Protein AF-A0A165YAX7-F1 (afdb_monomer_lite)

pLDDT: mean 76.77, std 20.32, range [37.78, 97.38]

Radius of gyration: 33.47 Å; chains: 1; bounding box: 110×54×93 Å

Sequence (169 aa):
MSISLIRRCPSTPKIHMCTSMNPITVTEPTTSQMSATLRISREARLRRRLAFQTIIERIAQDVKRSIDKLESRHPNYQLWHQAPRPRTALKEAMEQLLQCLPSQVSSLPPDVTYEQLDAKVLSLMRNMLRNYMLSKLRAQIRKRHAKANRVRGSTAVAVPLRTIPEEQL

Organism: NCBI:txid1314776

Secondary structure (DSSP, 8-state):
-----------PPP----------------HHHHHHHHHHHHHHHHHHHHHHHHHHHHHHHHHHHHHHTS-TTSHHHHHHHHSS-HHHHHHHHHHHHHHS--HHHHTS-TT--GGGS-HHHHHHHHHHHHHHHHHHHHHHHHHHHHHHHHHHHTT-------PPP----

Structure (mmCIF, N/CA/C/O backbone):
data_AF-A0A165YAX7-F1
#
_entry.id   AF-A0A165YAX7-F1
#
loop_
_atom_site.group_PDB
_atom_site.id
_atom_site.type_symbol
_atom_site.label_atom_id
_atom_site.label_alt_id
_atom_site.label_comp_id
_atom_site.label_asym_id
_atom_site.label_entity_id
_atom_site.label_seq_id
_atom_site.pdbx_PDB_ins_code
_atom_site.Cartn_x
_atom_site.Cartn_y
_atom_site.Cartn_z
_atom_site.occupancy
_atom_site.B_iso_or_equiv
_atom_site.auth_seq_id
_atom_site.auth_comp_id
_atom_site.auth_asym_id
_atom_site.auth_atom_id
_atom_site.pdbx_PDB_model_num
ATOM 1 N N . MET A 1 1 ? -78.650 7.944 9.061 1.00 41.81 1 MET A N 1
ATOM 2 C CA . MET A 1 1 ? -77.649 7.166 9.817 1.00 41.81 1 MET A CA 1
ATOM 3 C C . MET A 1 1 ? -76.461 8.069 10.106 1.00 41.81 1 MET A C 1
ATOM 5 O O . MET A 1 1 ? -75.803 8.508 9.173 1.00 41.81 1 MET A O 1
ATOM 9 N N . SER A 1 2 ? -76.285 8.411 11.384 1.00 41.12 2 SER A N 1
ATOM 10 C CA . SER A 1 2 ? -75.119 9.081 11.984 1.00 41.12 2 SER A CA 1
ATOM 11 C C . SER A 1 2 ? -73.842 8.245 11.752 1.00 41.12 2 SER A C 1
ATOM 13 O O . SER A 1 2 ? -73.950 7.049 11.508 1.00 41.12 2 SER A O 1
ATOM 15 N N . ILE A 1 3 ? -72.617 8.776 11.788 1.00 41.28 3 ILE A N 1
ATOM 16 C CA . ILE A 1 3 ? -71.908 9.278 12.978 1.00 41.28 3 ILE A CA 1
ATOM 17 C C . ILE A 1 3 ? -70.810 10.264 12.536 1.00 41.28 3 ILE A C 1
ATOM 19 O O . ILE A 1 3 ? -69.950 9.939 11.719 1.00 41.28 3 ILE A O 1
ATOM 23 N N . SER A 1 4 ? -70.819 11.453 13.137 1.00 44.38 4 SER A N 1
ATOM 24 C CA . SER A 1 4 ? -69.679 12.366 13.243 1.00 44.38 4 SER A CA 1
ATOM 25 C C . SER A 1 4 ? -68.603 11.747 14.132 1.00 44.38 4 SER A C 1
ATOM 27 O O . SER A 1 4 ? -68.956 11.270 15.202 1.00 44.38 4 SER A O 1
ATOM 29 N N . LEU A 1 5 ? -67.312 11.859 13.800 1.00 45.53 5 LEU A N 1
ATOM 30 C CA . LEU A 1 5 ? -66.263 11.908 14.828 1.00 45.53 5 LEU A CA 1
ATOM 31 C C . LEU A 1 5 ? -65.023 12.668 14.340 1.00 45.53 5 LEU A C 1
ATOM 33 O O . LEU A 1 5 ? -64.158 12.185 13.615 1.00 45.53 5 LEU A O 1
ATOM 37 N N . ILE A 1 6 ? -65.008 13.909 14.811 1.00 45.69 6 ILE A N 1
ATOM 38 C CA . ILE A 1 6 ? -63.929 14.881 14.925 1.00 45.69 6 ILE A CA 1
ATOM 39 C C . ILE A 1 6 ? -62.643 14.209 15.430 1.00 45.69 6 ILE A C 1
ATOM 41 O O . ILE A 1 6 ? -62.599 13.714 16.558 1.00 45.69 6 ILE A O 1
ATOM 45 N N . ARG A 1 7 ? -61.562 14.264 14.642 1.00 40.06 7 ARG A N 1
ATOM 46 C CA . ARG A 1 7 ? -60.208 14.047 15.167 1.00 40.06 7 ARG A CA 1
ATOM 47 C C . ARG A 1 7 ? -59.667 15.359 15.719 1.00 40.06 7 ARG A C 1
ATOM 49 O O . ARG A 1 7 ? -59.303 16.273 14.986 1.00 40.06 7 ARG A O 1
ATOM 56 N N . ARG A 1 8 ? -59.646 15.409 17.049 1.00 43.69 8 ARG A N 1
ATOM 57 C CA . ARG A 1 8 ? -58.933 16.380 17.874 1.00 43.69 8 ARG A CA 1
ATOM 58 C C . ARG A 1 8 ? -57.432 16.260 17.595 1.00 43.69 8 ARG A C 1
ATOM 60 O O . ARG A 1 8 ? -56.882 15.176 17.767 1.00 43.69 8 ARG A O 1
ATOM 67 N N . CYS A 1 9 ? -56.781 17.369 17.259 1.00 42.06 9 CYS A N 1
ATOM 68 C CA . CYS A 1 9 ? -55.357 17.549 17.525 1.00 42.06 9 CYS A CA 1
ATOM 69 C C . CYS A 1 9 ? -55.203 18.660 18.579 1.00 42.06 9 CYS A C 1
ATOM 71 O O . CYS A 1 9 ? -55.899 19.674 18.492 1.00 42.06 9 CYS A O 1
ATOM 73 N N . PRO A 1 10 ? -54.384 18.432 19.618 1.00 48.16 10 PRO A N 1
ATOM 74 C CA . PRO A 1 10 ? -5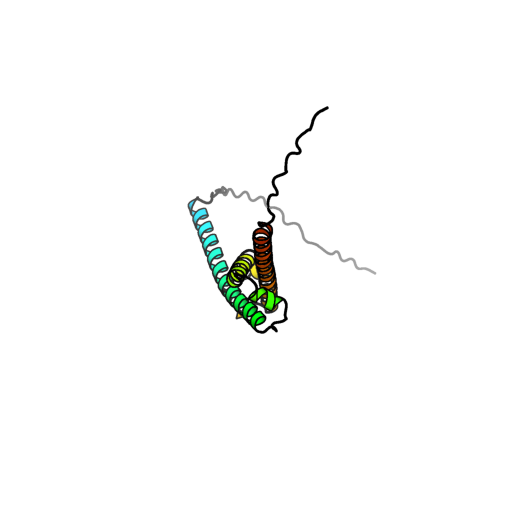4.392 19.208 20.851 1.00 48.16 10 PRO A CA 1
ATOM 75 C C . PRO A 1 10 ? -53.743 20.589 20.731 1.00 48.16 10 PRO A C 1
ATOM 77 O O . PRO A 1 10 ? -52.852 20.838 19.923 1.00 48.16 10 PRO A O 1
ATOM 80 N N . SER A 1 11 ? -54.235 21.455 21.614 1.00 41.44 11 SER A N 1
ATOM 81 C CA . SER A 1 11 ? -53.872 22.843 21.863 1.00 41.44 11 SER A CA 1
ATOM 82 C C . SER A 1 11 ? -52.370 23.123 21.874 1.00 41.44 11 SER A C 1
ATOM 84 O O . SER A 1 11 ? -51.605 22.484 22.596 1.00 41.44 11 SER A O 1
ATOM 86 N N . THR A 1 12 ? -51.995 24.190 21.176 1.00 56.88 12 THR A N 1
ATOM 87 C CA . THR A 1 12 ? -50.761 24.949 21.386 1.00 56.88 12 THR A CA 1
ATOM 88 C C . THR A 1 12 ? -50.553 25.258 22.875 1.00 56.88 12 THR A C 1
ATOM 90 O O . THR A 1 12 ? -51.441 25.867 23.486 1.00 56.88 12 THR A O 1
ATOM 93 N N . PRO A 1 13 ? -49.410 24.903 23.484 1.00 48.81 13 PRO A N 1
ATOM 94 C CA . PRO A 1 13 ? -49.078 25.422 24.799 1.00 48.81 13 PRO A CA 1
ATOM 95 C C . PRO A 1 13 ? -48.815 26.929 24.695 1.00 48.81 13 PRO A C 1
ATOM 97 O O . PRO A 1 13 ? -48.040 27.393 23.857 1.00 48.81 13 PRO A O 1
ATOM 100 N N . LYS A 1 14 ? -49.503 27.693 25.551 1.00 48.09 14 LYS A N 1
ATOM 101 C CA . LYS A 1 14 ? -49.280 29.123 25.774 1.00 48.09 14 LYS A CA 1
ATOM 102 C C . LYS A 1 14 ? -47.806 29.346 26.113 1.00 48.09 14 LYS A C 1
ATOM 104 O O . LYS A 1 14 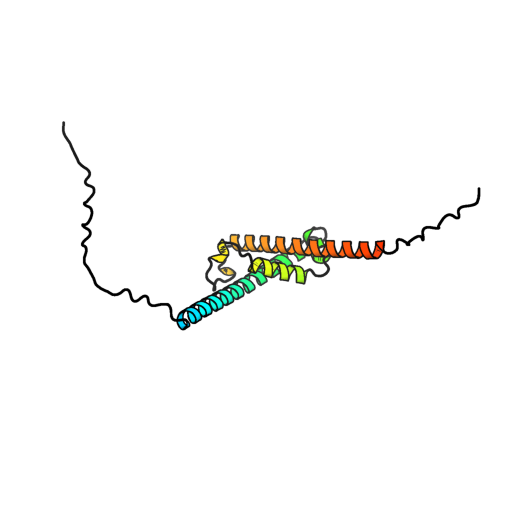? -47.304 28.774 27.078 1.00 48.09 14 LYS A O 1
ATOM 109 N N . ILE A 1 15 ? -47.139 30.199 25.340 1.00 47.09 15 ILE A N 1
ATOM 110 C CA . ILE A 1 15 ? -45.813 30.721 25.669 1.00 47.09 15 ILE A CA 1
ATOM 111 C C . ILE A 1 15 ? -45.993 31.595 26.912 1.00 47.09 15 ILE A C 1
ATOM 113 O O . ILE A 1 15 ? -46.415 32.746 26.829 1.00 47.09 15 ILE A O 1
ATOM 117 N N . HIS A 1 16 ? -45.732 31.019 28.082 1.00 39.66 16 HIS A N 1
ATOM 118 C CA . HIS A 1 16 ? -45.507 31.796 29.287 1.00 39.66 16 HIS A CA 1
ATOM 119 C C . HIS A 1 16 ? -44.208 32.574 29.083 1.00 39.66 16 HIS A C 1
ATOM 121 O O . HIS A 1 16 ? -43.117 32.006 29.102 1.00 39.66 16 HIS A O 1
ATOM 127 N N . MET A 1 17 ? -44.334 33.885 28.877 1.00 50.94 17 MET A N 1
ATOM 128 C CA . MET A 1 17 ? -43.244 34.816 29.130 1.00 50.94 17 MET A CA 1
ATOM 129 C C . MET A 1 17 ? -42.989 34.830 30.635 1.00 50.94 17 MET A C 1
ATOM 131 O O . MET A 1 17 ? -43.589 35.596 31.383 1.00 50.94 17 MET A O 1
ATOM 135 N N . CYS A 1 18 ? -42.122 33.931 31.086 1.00 37.78 18 CYS A N 1
ATOM 136 C CA . CYS A 1 18 ? -41.455 34.079 32.364 1.00 37.78 18 CYS A CA 1
ATOM 137 C C . CYS A 1 18 ? -40.129 34.779 32.095 1.00 37.78 18 CYS A C 1
ATOM 139 O O . CYS A 1 18 ? -39.153 34.180 31.650 1.00 37.78 18 CYS A O 1
ATOM 141 N N . THR A 1 19 ? -40.138 36.080 32.355 1.00 50.47 19 THR A N 1
ATOM 142 C CA . THR A 1 19 ? -38.962 36.904 32.593 1.00 50.47 19 THR A CA 1
ATOM 143 C C . THR A 1 19 ? -38.116 36.227 33.672 1.00 50.47 19 THR A C 1
ATOM 145 O O . THR A 1 19 ? -38.420 36.320 34.858 1.00 50.47 19 THR A O 1
ATOM 148 N N . SER A 1 20 ? -37.070 35.509 33.270 1.00 37.88 20 SER A N 1
ATOM 149 C CA . SER A 1 20 ? -35.972 35.144 34.159 1.00 37.88 20 SER A CA 1
ATOM 150 C C . SER A 1 20 ? -34.774 35.979 33.739 1.00 37.88 20 SER A C 1
ATOM 152 O O . SER A 1 20 ? -34.135 35.734 32.718 1.00 37.88 20 SER A O 1
ATOM 154 N N . MET A 1 21 ? -34.538 37.028 34.521 1.00 49.34 21 MET A N 1
ATOM 155 C CA . MET A 1 21 ? -33.300 37.792 34.554 1.00 49.34 21 MET A CA 1
ATOM 156 C C . MET A 1 21 ? -32.185 36.874 35.058 1.00 49.34 21 MET A C 1
ATOM 158 O O . MET A 1 21 ? -31.830 36.908 36.230 1.00 49.34 21 MET A O 1
ATOM 162 N N . ASN A 1 22 ? -31.647 36.042 34.173 1.00 45.38 22 ASN A N 1
ATOM 163 C CA . ASN A 1 22 ? -30.300 35.527 34.331 1.00 45.38 22 ASN A CA 1
ATOM 164 C C . ASN A 1 22 ? -29.442 36.283 33.321 1.00 45.38 22 ASN A C 1
ATOM 166 O O . ASN A 1 22 ? -29.697 36.155 32.119 1.00 45.38 22 ASN A O 1
ATOM 170 N N . PRO A 1 23 ? -28.464 37.097 33.754 1.00 42.88 23 PRO A N 1
ATOM 171 C CA . PRO A 1 23 ? -27.491 37.620 32.816 1.00 42.88 23 PRO A CA 1
ATOM 172 C C . PRO A 1 23 ? -26.855 36.411 32.131 1.00 42.88 23 PRO A C 1
ATOM 174 O O . PRO A 1 23 ? -26.311 35.523 32.790 1.00 42.88 23 PRO A O 1
ATOM 177 N N . ILE A 1 24 ? -26.977 36.347 30.805 1.00 45.41 24 ILE A N 1
ATOM 178 C CA . ILE A 1 24 ? -26.131 35.485 29.992 1.00 45.41 24 ILE A CA 1
ATOM 179 C C . ILE A 1 24 ? -24.732 36.045 30.209 1.00 45.41 24 ILE A C 1
ATOM 181 O O . ILE A 1 24 ? -24.312 36.990 29.544 1.00 45.41 24 ILE A O 1
ATOM 185 N N . THR A 1 25 ? -24.032 35.507 31.202 1.00 40.00 25 THR A N 1
ATOM 186 C CA . THR A 1 25 ? -22.589 35.615 31.267 1.00 40.00 25 THR A CA 1
ATOM 187 C C . THR A 1 25 ? -22.120 34.962 29.980 1.00 40.00 25 THR A C 1
ATOM 189 O O . THR A 1 25 ? -22.172 33.741 29.827 1.00 40.00 25 THR A O 1
ATOM 192 N N . VAL A 1 26 ? -21.764 35.792 29.001 1.00 47.34 26 VAL A N 1
ATOM 193 C CA . VAL A 1 26 ? -20.946 35.388 27.867 1.00 47.34 26 VAL A CA 1
ATOM 194 C C . VAL A 1 26 ? -19.632 34.960 28.498 1.00 47.34 26 VAL A C 1
ATOM 196 O O . VAL A 1 26 ? -18.731 35.764 28.712 1.00 47.34 26 VAL A O 1
ATOM 199 N N . THR A 1 27 ? -19.563 33.702 28.923 1.00 49.25 27 THR A N 1
ATOM 200 C CA . THR A 1 27 ? -18.321 33.099 29.368 1.00 49.25 27 THR A CA 1
ATOM 201 C C . THR A 1 27 ? -17.527 32.892 28.093 1.00 49.25 27 THR A C 1
ATOM 203 O O . THR A 1 27 ? -17.628 31.852 27.441 1.00 49.25 27 THR A O 1
ATOM 206 N N . GLU A 1 28 ? -16.807 33.935 27.680 1.00 51.81 28 GLU A N 1
ATOM 207 C CA . GLU A 1 28 ? -15.740 33.799 26.704 1.00 51.81 28 GLU A CA 1
ATOM 208 C C . GLU A 1 28 ? -14.910 32.580 27.123 1.00 51.81 28 GLU A C 1
ATOM 210 O O . GLU A 1 28 ? -14.509 32.485 28.293 1.00 51.81 28 GLU A O 1
ATOM 215 N N . PRO A 1 29 ? -14.684 31.601 26.231 1.00 47.09 29 PRO A N 1
ATOM 216 C CA . PRO A 1 29 ? -13.781 30.516 26.543 1.00 47.09 29 PRO A CA 1
ATOM 217 C C . PRO A 1 29 ? -12.411 31.152 26.766 1.00 47.09 29 PRO A C 1
ATOM 219 O O . PRO A 1 29 ? -11.746 31.584 25.828 1.00 47.09 29 PRO A O 1
ATOM 222 N N . THR A 1 30 ? -12.009 31.246 28.032 1.00 54.53 30 THR A N 1
ATOM 223 C CA . THR A 1 30 ? -10.695 31.744 28.432 1.00 54.53 30 THR A CA 1
ATOM 224 C C . THR A 1 30 ? -9.643 31.023 27.595 1.00 54.53 30 THR A C 1
ATOM 226 O O . THR A 1 30 ? -9.717 29.805 27.415 1.00 54.53 30 THR A O 1
ATOM 229 N N . THR A 1 31 ? -8.645 31.753 27.093 1.00 58.94 31 THR A N 1
ATOM 230 C CA . THR A 1 31 ? -7.568 31.271 26.202 1.00 58.94 31 THR A CA 1
ATOM 231 C C . THR A 1 31 ? -6.948 29.936 26.660 1.00 58.94 31 THR A C 1
ATOM 233 O O . THR A 1 31 ? -6.527 29.108 25.848 1.00 58.94 31 THR A O 1
ATOM 236 N N . SER A 1 32 ? -6.968 29.677 27.972 1.00 56.81 32 SER A N 1
ATOM 237 C CA . SER A 1 32 ? -6.574 28.416 28.609 1.00 56.81 32 SER A CA 1
ATOM 238 C C . SER A 1 32 ? -7.438 27.199 28.203 1.00 56.81 32 SER A C 1
ATOM 240 O O . SER A 1 32 ? -6.886 26.161 27.832 1.00 56.81 32 SER A O 1
ATOM 242 N N . GLN A 1 33 ? -8.773 27.313 28.156 1.00 57.91 33 GLN A N 1
ATOM 243 C CA . GLN A 1 33 ? -9.683 26.217 27.775 1.00 57.91 33 GLN A CA 1
ATOM 244 C C . GLN A 1 33 ? -9.615 25.881 26.277 1.00 57.91 33 GLN A C 1
ATOM 246 O O . GLN A 1 33 ? -9.655 24.705 25.896 1.00 57.91 33 GLN A O 1
ATOM 251 N N . MET A 1 34 ? -9.424 26.890 25.418 1.00 61.53 34 MET A N 1
ATOM 252 C CA . MET A 1 34 ? -9.175 26.669 23.987 1.00 61.53 34 MET A CA 1
ATOM 253 C C . MET A 1 34 ? -7.877 25.881 23.778 1.00 61.53 34 MET A C 1
ATOM 255 O O . MET A 1 34 ? -7.844 24.931 22.994 1.00 61.53 34 MET A O 1
ATOM 259 N N . SER A 1 35 ? -6.820 26.204 24.532 1.00 65.62 35 SER A N 1
ATOM 260 C CA . SER A 1 35 ? -5.537 25.499 24.442 1.00 65.62 35 SER A CA 1
ATOM 261 C C . SER A 1 35 ? -5.628 24.025 24.876 1.00 65.62 35 SER A C 1
ATOM 263 O O . SER A 1 35 ? -5.054 23.154 24.217 1.00 65.62 35 SER A O 1
ATOM 265 N N . ALA A 1 36 ? -6.402 23.722 25.924 1.00 62.50 36 ALA A N 1
ATOM 266 C CA . ALA A 1 36 ? -6.637 22.357 26.397 1.00 62.50 36 ALA A CA 1
ATOM 267 C C . ALA A 1 36 ? -7.447 21.534 25.381 1.00 62.50 36 ALA A C 1
ATOM 269 O O . ALA A 1 36 ? -7.052 20.425 25.021 1.00 62.50 36 ALA A O 1
ATOM 270 N N . THR A 1 37 ? -8.516 22.113 24.829 1.00 62.88 37 THR A N 1
ATOM 271 C CA . THR A 1 37 ? -9.357 21.467 23.805 1.00 62.88 37 THR A CA 1
ATOM 272 C C . THR A 1 37 ? -8.563 21.167 22.529 1.00 62.88 37 THR A C 1
ATOM 274 O O . THR A 1 37 ? -8.648 20.073 21.964 1.00 62.88 37 THR A O 1
ATOM 277 N N . LEU A 1 38 ? -7.707 22.102 22.098 1.00 65.81 38 LEU A N 1
ATOM 278 C CA . LEU A 1 38 ? -6.823 21.908 20.947 1.00 65.81 38 LEU A CA 1
ATOM 279 C C . LEU A 1 38 ? -5.793 20.795 21.186 1.00 65.81 38 LEU A C 1
ATOM 281 O O . LEU A 1 38 ? -5.549 19.999 20.273 1.00 65.81 38 LEU A O 1
ATOM 285 N N . ARG A 1 39 ? -5.225 20.695 22.396 1.00 64.44 39 ARG A N 1
ATOM 286 C CA . ARG A 1 39 ? -4.293 19.618 22.778 1.00 64.44 39 ARG A CA 1
ATOM 287 C C . ARG A 1 39 ? -4.969 18.249 22.748 1.00 64.44 39 ARG A C 1
ATOM 289 O O . ARG A 1 39 ? -4.463 17.357 22.068 1.00 64.44 39 ARG A O 1
ATOM 296 N N . ILE A 1 40 ? -6.154 18.124 23.348 1.00 65.19 40 ILE A N 1
ATOM 297 C CA . ILE A 1 40 ? -6.961 16.892 23.325 1.00 65.19 40 ILE A CA 1
ATOM 298 C C . ILE A 1 40 ? -7.284 16.488 21.875 1.00 65.19 40 ILE A C 1
ATOM 300 O O . ILE A 1 40 ? -7.105 15.331 21.492 1.00 65.19 40 ILE A O 1
ATOM 304 N N . SER A 1 41 ? -7.647 17.450 21.016 1.00 74.44 41 SER A N 1
ATOM 305 C CA . SER A 1 41 ? -7.901 17.187 19.589 1.00 74.44 41 SER A CA 1
ATOM 306 C C . SER A 1 41 ? -6.657 16.698 18.834 1.00 74.44 41 SER A C 1
ATOM 308 O O . SER A 1 41 ? -6.755 15.914 17.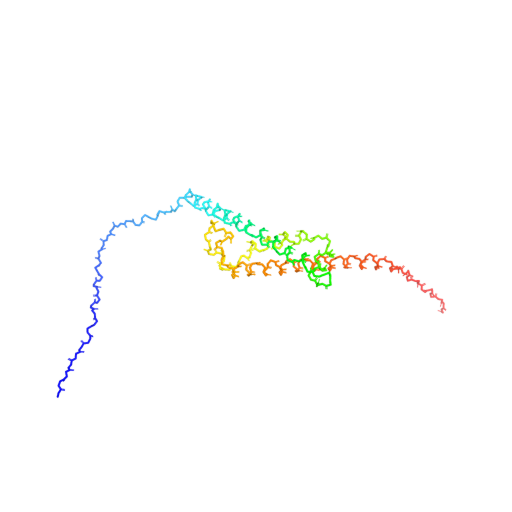887 1.00 74.44 41 SER A O 1
ATOM 310 N N . ARG A 1 42 ? -5.466 17.195 19.193 1.00 78.31 42 ARG A N 1
ATOM 311 C CA . ARG A 1 42 ? -4.202 16.843 18.534 1.00 78.31 42 ARG A CA 1
ATOM 312 C C . ARG A 1 42 ? -3.757 15.448 18.949 1.00 78.31 42 ARG A C 1
ATOM 314 O O . ARG A 1 42 ? -3.373 14.666 18.083 1.00 78.31 42 ARG A O 1
ATOM 321 N N . GLU A 1 43 ? -3.853 15.126 20.234 1.00 77.50 43 GLU A N 1
ATOM 322 C CA . GLU A 1 43 ? -3.547 13.791 20.746 1.00 77.50 43 GLU A CA 1
ATOM 323 C C . GLU A 1 43 ? -4.486 12.730 20.179 1.00 77.50 43 GLU A C 1
ATOM 325 O O . GLU A 1 43 ? -4.012 11.701 19.704 1.00 77.50 43 GLU A O 1
ATOM 330 N N . ALA A 1 44 ? -5.797 12.991 20.141 1.00 72.69 44 ALA A N 1
ATOM 331 C CA . ALA A 1 44 ? -6.767 12.065 19.558 1.00 72.69 44 ALA A CA 1
ATOM 332 C C . ALA A 1 44 ? -6.481 11.799 18.069 1.00 72.69 44 ALA A C 1
ATOM 334 O O . ALA A 1 44 ? -6.490 10.651 17.621 1.00 72.69 44 ALA A O 1
ATOM 335 N N . ARG A 1 45 ? -6.140 12.847 17.302 1.00 78.88 45 ARG A N 1
ATOM 336 C CA . ARG A 1 45 ? -5.711 12.711 15.899 1.00 78.88 45 ARG A CA 1
ATOM 337 C C . ARG A 1 45 ? -4.430 11.890 15.759 1.00 78.88 45 ARG A C 1
ATOM 339 O O . ARG A 1 45 ? -4.339 11.078 14.842 1.00 78.88 45 ARG A O 1
ATOM 346 N N . LEU A 1 46 ? -3.455 12.088 16.648 1.00 81.94 46 LEU A N 1
ATOM 347 C CA . LEU A 1 46 ? -2.196 11.343 16.627 1.00 81.94 46 LEU A CA 1
ATOM 348 C C . LEU A 1 46 ? -2.423 9.858 16.931 1.00 81.94 46 LEU A C 1
ATOM 350 O O . LEU A 1 46 ? -1.977 9.018 16.156 1.00 81.94 46 LEU A O 1
ATOM 354 N N . ARG A 1 47 ? -3.162 9.536 18.001 1.00 81.56 47 ARG A N 1
ATOM 355 C CA . ARG A 1 47 ? -3.490 8.149 18.378 1.00 81.56 47 ARG A CA 1
ATOM 356 C C . ARG A 1 47 ? -4.230 7.432 17.254 1.00 81.56 47 ARG A C 1
ATOM 358 O O . ARG A 1 47 ? -3.823 6.350 16.848 1.00 81.56 47 ARG A O 1
ATOM 365 N N . ARG A 1 48 ? -5.233 8.092 16.666 1.00 81.62 48 ARG A N 1
ATOM 366 C CA . ARG A 1 48 ? -5.969 7.570 15.509 1.00 81.62 48 ARG A CA 1
ATOM 367 C C . ARG A 1 48 ? -5.047 7.291 14.321 1.00 81.62 48 ARG A C 1
ATOM 369 O O . ARG A 1 48 ? -5.145 6.241 13.694 1.00 81.62 48 ARG A O 1
ATOM 376 N N . ARG A 1 49 ? -4.137 8.219 14.008 1.00 85.12 49 ARG A N 1
ATOM 377 C CA . ARG A 1 49 ? -3.171 8.043 12.917 1.00 85.12 49 ARG A CA 1
ATOM 378 C C . ARG A 1 49 ? -2.234 6.862 13.174 1.00 85.12 49 ARG A C 1
ATOM 380 O O . ARG A 1 49 ? -1.975 6.114 12.239 1.00 85.12 49 ARG A O 1
ATOM 387 N N . LEU A 1 50 ? -1.760 6.688 14.408 1.00 86.62 50 LEU A N 1
ATOM 388 C CA . LEU A 1 50 ? -0.899 5.566 14.795 1.00 86.62 50 LEU A CA 1
ATOM 389 C C . LEU A 1 50 ? -1.631 4.221 14.680 1.00 86.62 50 LEU A C 1
ATOM 391 O O . LEU A 1 50 ? -1.094 3.299 14.074 1.00 86.62 50 LEU A O 1
ATOM 395 N N . ALA A 1 51 ? -2.872 4.130 15.164 1.00 85.31 51 ALA A N 1
ATOM 396 C CA . ALA A 1 51 ? -3.675 2.912 15.046 1.00 85.31 51 ALA A CA 1
ATOM 397 C C . ALA A 1 51 ? -3.879 2.500 13.578 1.00 85.31 51 ALA A C 1
ATOM 399 O O . ALA A 1 51 ? -3.595 1.364 13.186 1.00 85.31 51 ALA A O 1
ATOM 400 N N . PHE A 1 52 ? -4.278 3.446 12.720 1.00 89.19 52 PHE A N 1
ATOM 401 C CA . PHE A 1 52 ? -4.432 3.165 11.291 1.00 89.19 52 PHE A CA 1
ATOM 402 C C . PHE A 1 52 ? -3.111 2.893 10.582 1.00 89.19 52 PHE A C 1
ATOM 404 O O . PHE A 1 52 ? -3.097 2.133 9.614 1.00 89.19 52 PHE A O 1
ATOM 411 N N . GLN A 1 53 ? -2.002 3.463 11.050 1.00 92.69 53 GLN A N 1
ATOM 412 C CA . GLN A 1 53 ? -0.688 3.176 10.492 1.00 92.69 53 GLN A CA 1
ATOM 413 C C . GLN A 1 53 ? -0.346 1.691 10.648 1.00 92.69 53 GLN A C 1
ATOM 415 O O . GLN A 1 53 ? 0.023 1.059 9.660 1.00 92.69 53 GLN A O 1
ATOM 420 N N . THR A 1 54 ? -0.555 1.106 11.829 1.00 91.50 54 THR A N 1
ATOM 421 C CA . THR A 1 54 ? -0.309 -0.326 12.069 1.00 91.50 54 THR A CA 1
ATOM 422 C C . THR A 1 54 ? -1.193 -1.217 11.188 1.00 91.50 54 THR A C 1
ATOM 424 O O . THR A 1 54 ? -0.731 -2.205 10.611 1.00 91.50 54 THR A O 1
ATOM 427 N N . ILE A 1 55 ? -2.464 -0.847 11.015 1.00 92.94 55 ILE A N 1
ATOM 428 C CA . ILE A 1 55 ? -3.402 -1.562 10.136 1.00 92.94 55 ILE A CA 1
ATOM 429 C C . ILE A 1 55 ? -2.927 -1.500 8.680 1.00 92.94 55 ILE A C 1
ATOM 431 O O . ILE A 1 55 ? -2.874 -2.521 7.992 1.00 92.94 55 ILE A O 1
ATOM 435 N N . ILE A 1 56 ? -2.545 -0.312 8.210 1.00 95.12 56 ILE A N 1
ATOM 436 C CA . ILE A 1 56 ? -2.067 -0.092 6.842 1.00 95.12 56 ILE A CA 1
ATOM 437 C C . ILE A 1 56 ? -0.741 -0.815 6.596 1.00 95.12 56 ILE A C 1
ATOM 439 O O . ILE A 1 56 ? -0.552 -1.356 5.511 1.00 95.12 56 ILE A O 1
ATOM 443 N N . GLU A 1 57 ? 0.151 -0.892 7.582 1.00 96.06 57 GLU A N 1
ATOM 444 C CA . GLU A 1 57 ? 1.381 -1.689 7.511 1.00 96.06 57 GLU A CA 1
ATOM 445 C C . GLU A 1 57 ? 1.081 -3.176 7.294 1.00 96.06 57 GLU A C 1
ATOM 447 O O . GLU A 1 57 ? 1.667 -3.802 6.406 1.00 96.06 57 GLU A O 1
ATOM 452 N N . ARG A 1 58 ? 0.111 -3.738 8.026 1.00 95.44 58 ARG A N 1
ATOM 453 C CA . ARG A 1 58 ? -0.330 -5.129 7.830 1.00 95.44 58 ARG A CA 1
ATOM 454 C C . ARG A 1 58 ? -0.941 -5.333 6.440 1.00 95.44 58 ARG A C 1
ATOM 456 O O . ARG A 1 58 ? -0.582 -6.278 5.738 1.00 95.44 58 ARG A O 1
ATOM 463 N N . ILE A 1 59 ? -1.783 -4.402 5.987 1.00 95.75 59 ILE A N 1
ATOM 464 C CA . ILE A 1 59 ? -2.339 -4.399 4.623 1.00 95.75 59 ILE A CA 1
ATOM 465 C C . ILE A 1 59 ? -1.226 -4.312 3.566 1.00 95.75 59 ILE A C 1
ATOM 467 O O . ILE A 1 59 ? -1.281 -5.006 2.553 1.00 95.75 59 ILE A O 1
ATOM 471 N N . ALA A 1 60 ? -0.193 -3.502 3.789 1.00 96.94 60 ALA A N 1
ATOM 472 C CA . ALA A 1 60 ? 0.939 -3.361 2.880 1.00 96.94 60 ALA A CA 1
ATOM 473 C C . ALA A 1 60 ? 1.739 -4.662 2.756 1.00 96.94 60 ALA A C 1
ATOM 475 O O . ALA A 1 60 ? 2.126 -5.049 1.650 1.00 96.94 60 ALA A O 1
ATOM 476 N N . GLN A 1 61 ? 1.938 -5.374 3.868 1.00 96.75 61 GLN A N 1
ATOM 477 C CA . GLN A 1 61 ? 2.550 -6.702 3.861 1.00 96.75 61 GLN A CA 1
ATOM 478 C C . GLN A 1 61 ? 1.692 -7.721 3.103 1.00 96.75 61 GLN A C 1
ATOM 480 O O . GLN A 1 61 ? 2.239 -8.542 2.364 1.00 96.75 61 GLN A O 1
ATOM 485 N N . ASP A 1 62 ? 0.366 -7.670 3.246 1.00 95.44 62 ASP A N 1
ATOM 486 C CA . ASP A 1 62 ? -0.560 -8.518 2.484 1.00 95.44 62 ASP A CA 1
ATOM 487 C C . ASP A 1 62 ? -0.478 -8.227 0.983 1.00 95.44 62 ASP A C 1
ATOM 489 O O . ASP A 1 62 ? -0.345 -9.151 0.182 1.00 95.44 62 ASP A O 1
ATOM 493 N N . VAL A 1 63 ? -0.494 -6.949 0.592 1.00 96.25 63 VAL A N 1
ATOM 494 C CA . VAL A 1 63 ? -0.374 -6.534 -0.812 1.00 96.25 63 VAL A CA 1
ATOM 495 C C . VAL A 1 63 ? 0.965 -6.982 -1.392 1.00 96.25 63 VAL A C 1
ATOM 497 O O . VAL A 1 63 ? 0.983 -7.591 -2.461 1.00 96.25 63 VAL A O 1
ATOM 500 N N . LYS A 1 64 ? 2.080 -6.769 -0.684 1.00 96.62 64 LYS A N 1
ATOM 501 C CA . LYS A 1 64 ? 3.399 -7.239 -1.129 1.00 96.62 64 LYS A CA 1
ATOM 502 C C . LYS A 1 64 ? 3.414 -8.757 -1.311 1.00 96.62 64 LYS A C 1
ATOM 504 O O . LYS A 1 64 ? 3.773 -9.232 -2.381 1.00 96.62 64 LYS A O 1
ATOM 509 N N . ARG A 1 65 ? 2.970 -9.515 -0.301 1.00 96.75 65 ARG A N 1
ATOM 510 C CA . ARG A 1 65 ? 2.888 -10.983 -0.383 1.00 96.75 65 ARG A CA 1
ATOM 511 C C . ARG A 1 65 ? 1.996 -11.437 -1.534 1.00 96.75 65 ARG A C 1
ATOM 513 O O . ARG A 1 65 ? 2.312 -12.427 -2.181 1.00 96.75 65 ARG A O 1
ATOM 520 N N . SER A 1 66 ? 0.903 -10.722 -1.804 1.00 95.94 66 SER A N 1
ATOM 521 C CA . SER A 1 66 ? 0.027 -11.026 -2.936 1.00 95.94 66 SER A CA 1
ATOM 522 C C . SER A 1 66 ? 0.734 -10.834 -4.278 1.00 95.94 66 SER A C 1
ATOM 524 O O . SER A 1 66 ? 0.488 -11.619 -5.180 1.00 95.94 66 SER A O 1
ATOM 526 N N . ILE A 1 67 ? 1.629 -9.844 -4.397 1.00 96.00 67 ILE A N 1
ATOM 527 C CA . ILE A 1 67 ? 2.405 -9.578 -5.615 1.00 96.00 67 ILE A CA 1
ATOM 528 C C . ILE A 1 67 ? 3.521 -10.599 -5.790 1.00 96.00 67 ILE A C 1
ATOM 530 O O . ILE A 1 67 ? 3.695 -11.104 -6.892 1.00 96.00 67 ILE A O 1
ATOM 534 N N . ASP A 1 68 ? 4.231 -10.933 -4.713 1.00 95.62 68 ASP A N 1
ATOM 535 C CA . ASP A 1 68 ? 5.331 -11.904 -4.743 1.00 95.62 68 ASP A CA 1
ATOM 536 C C . ASP A 1 68 ? 4.848 -13.314 -5.150 1.00 95.62 68 ASP A C 1
ATOM 538 O O . ASP A 1 68 ? 5.634 -14.114 -5.648 1.00 95.62 68 ASP A O 1
ATOM 542 N N . LYS A 1 69 ? 3.556 -13.619 -4.956 1.00 96.94 69 LYS A N 1
ATOM 543 C CA . LYS A 1 69 ? 2.908 -14.875 -5.378 1.00 96.94 69 LYS A CA 1
ATOM 544 C C . LYS A 1 69 ? 2.447 -14.886 -6.839 1.00 96.94 69 LYS A C 1
ATOM 546 O O . LYS A 1 69 ? 1.983 -15.920 -7.312 1.00 96.94 69 LYS A O 1
ATOM 551 N N . LEU A 1 70 ? 2.490 -13.750 -7.534 1.00 96.31 70 LEU A N 1
ATOM 552 C CA . LEU A 1 70 ? 2.085 -13.676 -8.936 1.00 96.31 70 LEU A CA 1
ATOM 553 C C . LEU A 1 70 ? 3.153 -14.301 -9.834 1.00 96.31 70 LEU A C 1
ATOM 555 O O . LEU A 1 70 ? 4.339 -14.301 -9.514 1.00 96.31 70 LEU A O 1
ATOM 559 N N . GLU A 1 71 ? 2.730 -14.779 -11.001 1.00 96.88 71 GLU A N 1
ATOM 560 C CA . GLU A 1 71 ? 3.652 -15.240 -12.035 1.00 96.88 71 GLU A CA 1
ATOM 561 C C . GLU A 1 71 ? 4.568 -14.104 -12.517 1.00 96.88 71 GLU A C 1
ATOM 563 O O . GLU A 1 71 ? 4.161 -12.942 -12.591 1.00 96.88 71 GLU A O 1
ATOM 568 N N . SER A 1 72 ? 5.783 -14.447 -12.951 1.00 95.81 72 SER A N 1
ATOM 569 C CA . SER A 1 72 ? 6.788 -13.476 -13.409 1.00 95.81 72 SER A CA 1
ATOM 570 C C . SER A 1 72 ? 6.339 -12.627 -14.607 1.00 95.81 72 SER A C 1
ATOM 572 O O . SER A 1 72 ? 6.758 -11.477 -14.762 1.00 95.81 72 SER A O 1
ATOM 574 N N . ARG A 1 73 ? 5.449 -13.173 -15.444 1.00 95.38 73 ARG A N 1
ATOM 575 C CA . ARG A 1 73 ? 4.824 -12.481 -16.583 1.00 95.38 73 ARG A CA 1
ATOM 576 C C . ARG A 1 73 ? 3.681 -11.545 -16.188 1.00 95.38 73 ARG A C 1
ATOM 578 O O . ARG A 1 73 ? 3.218 -10.769 -17.019 1.00 95.38 73 ARG A O 1
ATOM 585 N N . HIS A 1 74 ? 3.208 -11.595 -14.943 1.00 97.06 74 HIS A N 1
ATOM 586 C CA . HIS A 1 74 ? 2.096 -10.766 -14.504 1.00 97.06 74 HIS A CA 1
ATOM 587 C C . HIS A 1 74 ? 2.524 -9.284 -14.447 1.00 97.06 74 HIS A C 1
ATOM 589 O O . HIS A 1 74 ? 3.549 -8.960 -13.839 1.00 97.06 74 HIS A O 1
ATOM 595 N N . PRO A 1 75 ? 1.731 -8.332 -14.976 1.00 95.25 75 PRO A N 1
ATOM 596 C CA . PRO A 1 75 ? 2.138 -6.927 -15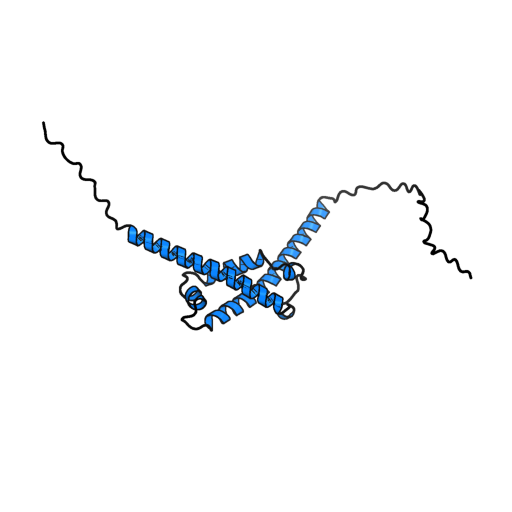.085 1.00 95.25 75 PRO A CA 1
ATOM 597 C C . PRO A 1 75 ? 2.497 -6.291 -13.735 1.00 95.25 75 PRO A C 1
ATOM 599 O O . PRO A 1 75 ? 3.457 -5.535 -13.629 1.00 95.25 75 PRO A O 1
ATOM 602 N N . ASN A 1 76 ? 1.762 -6.615 -12.669 1.00 95.44 76 ASN A N 1
ATOM 603 C CA . ASN A 1 76 ? 2.073 -6.093 -11.332 1.00 95.44 76 ASN A CA 1
ATOM 604 C C . ASN A 1 76 ? 3.357 -6.670 -10.733 1.00 95.44 76 ASN A C 1
ATOM 606 O O . ASN A 1 76 ? 4.042 -5.951 -10.010 1.00 95.44 76 ASN A O 1
ATOM 610 N N . TYR A 1 77 ? 3.684 -7.926 -11.050 1.00 97.06 77 TYR A N 1
ATOM 611 C CA . TYR A 1 77 ? 4.959 -8.521 -10.664 1.00 97.06 77 TYR A CA 1
ATOM 612 C C . TYR A 1 77 ? 6.094 -7.768 -11.362 1.00 97.06 77 TYR A C 1
ATOM 614 O O . TYR A 1 77 ? 6.996 -7.242 -10.712 1.00 97.06 77 TYR A O 1
ATOM 622 N N . GLN A 1 78 ? 5.990 -7.602 -12.683 1.00 95.94 78 GLN A N 1
ATOM 623 C CA . GLN A 1 78 ? 6.974 -6.864 -13.473 1.00 95.94 78 GLN A CA 1
ATOM 624 C C . GLN A 1 78 ? 7.151 -5.426 -12.974 1.00 95.94 78 GLN A C 1
ATOM 626 O O . GLN A 1 78 ? 8.276 -4.997 -12.746 1.00 95.94 78 GLN A O 1
ATOM 631 N N . LEU A 1 79 ? 6.060 -4.693 -12.723 1.00 95.62 79 LEU A N 1
ATOM 632 C CA . LEU A 1 79 ? 6.130 -3.327 -12.194 1.00 95.62 79 LEU A CA 1
ATOM 633 C C . LEU A 1 79 ? 6.843 -3.257 -10.840 1.00 95.62 79 LEU A C 1
ATOM 635 O O . LEU A 1 79 ? 7.639 -2.346 -10.618 1.00 95.62 79 LEU A O 1
ATOM 639 N N . TRP A 1 80 ? 6.557 -4.196 -9.937 1.00 96.69 80 TRP A N 1
ATOM 640 C CA . TRP A 1 80 ? 7.184 -4.242 -8.618 1.00 96.69 80 TRP A CA 1
ATOM 641 C C . TRP A 1 80 ? 8.685 -4.535 -8.706 1.00 96.69 80 TRP A C 1
ATOM 643 O O . TRP A 1 80 ? 9.478 -3.842 -8.070 1.00 96.69 80 TRP A O 1
ATOM 653 N N . HIS A 1 81 ? 9.085 -5.504 -9.531 1.00 95.56 81 HIS A N 1
ATOM 654 C CA . HIS A 1 81 ? 10.478 -5.949 -9.634 1.00 95.56 81 HIS A CA 1
ATOM 655 C C . HIS A 1 81 ? 11.349 -5.104 -10.581 1.00 95.56 81 HIS A C 1
ATOM 657 O O . HIS A 1 81 ? 12.567 -5.088 -10.428 1.00 95.56 81 HIS A O 1
ATOM 663 N N . GLN A 1 82 ? 10.765 -4.374 -11.536 1.00 94.31 82 GLN A N 1
ATOM 664 C CA . GLN A 1 82 ? 11.510 -3.504 -12.462 1.00 94.31 82 GLN A CA 1
ATOM 665 C C . GLN A 1 82 ? 11.671 -2.065 -11.958 1.00 94.31 82 GLN A C 1
ATOM 667 O O . GLN A 1 82 ? 12.531 -1.322 -12.452 1.00 94.31 82 GLN A O 1
ATOM 672 N N . ALA A 1 83 ? 10.834 -1.637 -11.010 1.00 94.31 83 ALA A N 1
ATOM 673 C CA . ALA A 1 83 ? 10.942 -0.309 -10.433 1.00 94.31 83 ALA A CA 1
ATOM 674 C C . ALA A 1 83 ? 12.262 -0.161 -9.649 1.00 94.31 83 ALA A C 1
ATOM 676 O O . ALA A 1 83 ? 12.669 -1.076 -8.938 1.00 94.31 83 ALA A O 1
ATOM 677 N N . PRO A 1 84 ? 12.933 1.002 -9.720 1.00 93.75 84 PRO A N 1
ATOM 678 C CA . PRO A 1 84 ? 14.198 1.218 -9.020 1.00 93.75 84 PRO A CA 1
ATOM 679 C C . PRO A 1 84 ? 14.042 1.296 -7.495 1.00 93.75 84 PRO A C 1
ATOM 681 O O . PRO A 1 84 ? 14.986 1.003 -6.768 1.00 93.75 84 PRO A O 1
ATOM 684 N N . ARG A 1 85 ? 12.884 1.745 -6.987 1.00 95.88 85 ARG A N 1
ATOM 685 C CA . ARG A 1 85 ? 12.643 1.946 -5.548 1.00 95.88 85 ARG A CA 1
ATOM 686 C C . ARG A 1 85 ? 11.228 1.498 -5.145 1.00 95.88 85 ARG A C 1
ATOM 688 O O . ARG A 1 85 ? 10.428 2.328 -4.695 1.00 95.88 85 ARG A O 1
ATOM 695 N N . PRO A 1 86 ? 10.897 0.199 -5.259 1.00 95.19 86 PRO A N 1
ATOM 696 C CA . PRO A 1 86 ? 9.543 -0.296 -5.012 1.00 95.19 86 PRO A CA 1
ATOM 697 C C . PRO A 1 86 ? 9.120 -0.149 -3.547 1.00 95.19 86 PRO A C 1
ATOM 699 O O . PRO A 1 86 ? 7.985 0.218 -3.257 1.00 95.19 86 PRO A O 1
ATOM 702 N N . ARG A 1 87 ? 10.060 -0.320 -2.607 1.00 96.38 87 ARG A N 1
ATOM 703 C CA . ARG A 1 87 ? 9.810 -0.104 -1.172 1.00 96.38 87 ARG A CA 1
ATOM 704 C C . ARG A 1 87 ? 9.439 1.347 -0.860 1.00 96.38 87 ARG A C 1
ATOM 706 O O . ARG A 1 87 ? 8.551 1.583 -0.050 1.00 96.38 87 ARG A O 1
ATOM 713 N N . THR A 1 88 ? 10.085 2.312 -1.515 1.00 96.62 88 THR A N 1
ATOM 714 C CA . THR A 1 88 ? 9.740 3.735 -1.376 1.00 96.62 88 THR A CA 1
ATOM 715 C C . THR A 1 88 ? 8.356 4.019 -1.954 1.00 96.62 88 THR A C 1
ATOM 717 O O . THR A 1 88 ? 7.569 4.697 -1.309 1.00 96.62 88 THR A O 1
ATOM 720 N N . ALA A 1 89 ? 8.017 3.435 -3.110 1.00 96.56 89 ALA A N 1
ATOM 721 C CA . ALA A 1 89 ? 6.678 3.562 -3.689 1.00 96.56 89 ALA A CA 1
ATOM 722 C C . ALA A 1 89 ? 5.583 3.009 -2.760 1.00 96.56 89 ALA A C 1
ATOM 724 O O . ALA A 1 89 ? 4.526 3.623 -2.639 1.00 96.56 89 ALA A O 1
ATOM 725 N N . LEU A 1 90 ? 5.840 1.882 -2.085 1.00 97.38 90 LEU A N 1
ATOM 726 C CA . LEU A 1 90 ? 4.916 1.321 -1.098 1.00 97.38 90 LEU A CA 1
ATOM 727 C C . LEU A 1 90 ? 4.758 2.240 0.122 1.00 97.38 90 LEU A C 1
ATOM 729 O O . LEU A 1 90 ? 3.630 2.497 0.524 1.00 97.38 90 LEU A O 1
ATOM 733 N N . LYS A 1 91 ? 5.857 2.783 0.666 1.00 97.19 91 LYS A N 1
ATOM 734 C CA . LYS A 1 91 ? 5.804 3.747 1.781 1.00 97.19 91 LYS A CA 1
ATOM 735 C C . LYS A 1 91 ? 4.998 5.000 1.424 1.00 97.19 91 LYS A C 1
ATOM 737 O O . LYS A 1 91 ? 4.087 5.359 2.159 1.00 97.19 91 LYS A O 1
ATOM 742 N N . GLU A 1 92 ? 5.261 5.606 0.265 1.00 96.38 92 GLU A N 1
ATOM 743 C CA . GLU A 1 92 ? 4.491 6.764 -0.213 1.00 96.38 92 GLU A CA 1
ATOM 744 C C . GLU A 1 92 ? 3.002 6.429 -0.407 1.00 96.38 92 GLU A C 1
ATOM 746 O O . GLU A 1 92 ? 2.135 7.254 -0.131 1.00 96.38 92 GLU A O 1
ATOM 751 N N . ALA A 1 93 ? 2.684 5.218 -0.875 1.00 97.00 93 ALA A N 1
ATOM 752 C CA . ALA A 1 93 ? 1.303 4.767 -1.028 1.00 97.00 93 ALA A CA 1
ATOM 753 C C . ALA A 1 93 ? 0.594 4.577 0.323 1.00 97.00 93 ALA A C 1
ATOM 755 O O . ALA A 1 93 ? -0.584 4.907 0.444 1.00 97.00 93 ALA A O 1
ATOM 756 N N . MET A 1 94 ? 1.303 4.077 1.340 1.00 97.31 94 MET A N 1
ATOM 757 C CA . MET A 1 94 ? 0.785 3.968 2.707 1.00 97.31 94 MET A CA 1
ATOM 758 C C . MET A 1 94 ? 0.510 5.348 3.309 1.00 97.31 94 MET A C 1
ATOM 760 O O . MET A 1 94 ? -0.554 5.560 3.886 1.00 97.31 94 MET A O 1
ATOM 764 N N . GLU A 1 95 ? 1.430 6.301 3.139 1.00 95.62 95 GLU A N 1
ATOM 765 C CA . GLU A 1 95 ? 1.239 7.690 3.576 1.00 95.62 95 GLU A CA 1
ATOM 766 C C . GLU A 1 95 ? 0.037 8.341 2.888 1.00 95.62 95 GLU A C 1
ATOM 768 O O . GLU A 1 95 ? -0.762 9.007 3.543 1.00 95.62 95 GLU A O 1
ATOM 773 N N . GLN A 1 96 ? -0.131 8.107 1.586 1.00 94.88 96 GLN A N 1
ATOM 774 C CA . GLN A 1 96 ? -1.277 8.614 0.839 1.00 94.88 96 GLN A CA 1
ATOM 775 C C . GLN A 1 96 ? -2.597 7.993 1.318 1.00 94.88 96 GLN A C 1
ATOM 777 O O . GLN A 1 96 ? -3.589 8.703 1.462 1.00 94.88 96 GLN A O 1
ATOM 782 N N . LEU A 1 97 ? -2.615 6.693 1.627 1.00 94.38 97 LEU A N 1
ATOM 783 C CA . LEU A 1 97 ? -3.792 6.041 2.204 1.00 94.38 97 LEU A CA 1
ATOM 784 C C . LEU A 1 97 ? -4.118 6.576 3.608 1.00 94.38 97 LEU A C 1
ATOM 786 O O . LEU A 1 97 ? -5.287 6.757 3.928 1.00 94.38 97 LEU A O 1
ATOM 790 N N . LEU A 1 98 ? -3.103 6.877 4.426 1.00 92.06 98 LEU A N 1
ATOM 791 C CA . LEU A 1 98 ? -3.287 7.520 5.733 1.00 92.06 98 LEU A CA 1
ATOM 792 C C . LEU A 1 98 ? -3.876 8.932 5.621 1.00 92.06 98 LEU A C 1
ATOM 794 O O . LEU A 1 98 ? -4.622 9.352 6.502 1.00 92.06 98 LEU A O 1
ATOM 798 N N . GLN A 1 99 ? -3.533 9.674 4.565 1.00 90.50 99 GLN A N 1
ATOM 799 C CA . GLN A 1 99 ? -4.089 11.005 4.299 1.00 90.50 99 GLN A CA 1
ATOM 800 C C . GLN A 1 99 ? -5.518 10.937 3.745 1.00 90.50 99 GLN A C 1
ATOM 802 O O . GLN A 1 99 ? -6.331 11.810 4.038 1.00 90.50 99 GLN A O 1
ATOM 807 N N . CYS A 1 100 ? -5.825 9.902 2.962 1.00 88.31 100 CYS A N 1
ATOM 808 C CA . CYS A 1 100 ? -7.104 9.718 2.283 1.00 88.31 100 CYS A CA 1
ATOM 809 C C . CYS A 1 100 ? -7.767 8.403 2.709 1.00 88.31 100 CYS A C 1
ATOM 811 O O . CYS A 1 100 ? -7.960 7.496 1.895 1.00 88.31 100 CYS A O 1
ATOM 813 N N . LEU A 1 101 ? -8.105 8.294 3.996 1.00 86.25 101 LEU A N 1
ATOM 814 C CA . LEU A 1 101 ? -8.828 7.134 4.510 1.00 86.25 101 LEU A CA 1
ATOM 815 C C . LEU A 1 101 ? -10.241 7.061 3.901 1.00 86.25 101 LEU A C 1
ATOM 817 O O . LEU A 1 101 ? -10.877 8.100 3.700 1.00 86.25 101 LEU A O 1
ATOM 821 N N . PRO A 1 102 ? -10.775 5.852 3.648 1.00 84.50 102 PRO A N 1
ATOM 822 C CA . PRO A 1 102 ? -12.173 5.692 3.264 1.00 84.50 102 PRO A CA 1
ATOM 823 C C . PRO A 1 102 ? -13.110 6.334 4.295 1.00 84.50 102 PRO A C 1
ATOM 825 O O . PRO A 1 102 ? -12.827 6.331 5.499 1.00 84.50 102 PRO A O 1
ATOM 828 N N . SER A 1 103 ? -14.259 6.845 3.851 1.00 81.38 103 SER A N 1
ATOM 829 C CA . SER A 1 103 ? -15.250 7.455 4.750 1.00 81.38 103 SER A CA 1
ATOM 830 C C . SER A 1 103 ? -15.741 6.471 5.816 1.00 81.38 103 SER A C 1
ATOM 832 O O . SER A 1 103 ? -15.901 6.861 6.968 1.00 81.38 103 SER A O 1
ATOM 834 N N . GLN A 1 104 ? -15.861 5.185 5.464 1.00 78.69 104 GLN A N 1
ATOM 835 C CA . GLN A 1 104 ? -16.252 4.104 6.378 1.00 78.69 104 GLN A CA 1
ATOM 836 C C . GLN A 1 104 ? -15.228 3.868 7.498 1.00 78.69 104 GLN A C 1
ATOM 838 O O . GLN A 1 104 ? -15.575 3.371 8.562 1.00 78.69 104 GLN A O 1
ATOM 843 N N . VAL A 1 105 ? -13.961 4.216 7.255 1.00 78.50 105 VAL A N 1
ATOM 844 C CA . VAL A 1 105 ? -12.856 4.084 8.217 1.00 78.50 105 VAL A CA 1
ATOM 845 C C . VAL A 1 105 ? -12.712 5.353 9.054 1.00 78.50 105 VAL A C 1
ATOM 847 O O . VAL A 1 105 ? -12.371 5.305 10.232 1.00 78.50 105 VAL A O 1
ATOM 850 N N . SER A 1 106 ? -13.016 6.504 8.456 1.00 72.38 106 SER A N 1
ATOM 851 C CA . SER A 1 106 ? -12.858 7.821 9.078 1.00 72.38 106 SER A CA 1
ATOM 852 C C . SER A 1 106 ? -13.795 8.056 10.268 1.00 72.38 106 SER A C 1
ATOM 854 O O . SER A 1 106 ? -13.527 8.933 11.091 1.00 72.38 106 SER A O 1
ATOM 856 N N . SER A 1 107 ? -14.873 7.280 10.395 1.00 75.25 107 SER A N 1
ATOM 857 C CA . SER A 1 107 ? -15.799 7.310 11.534 1.00 75.25 107 SER A CA 1
ATOM 858 C C . SER A 1 107 ? -15.457 6.310 12.643 1.00 75.25 107 SER A C 1
ATOM 860 O O . SER A 1 107 ? -16.070 6.369 13.703 1.00 75.25 107 SER A O 1
ATOM 862 N N . LEU A 1 108 ? -14.491 5.409 12.438 1.00 78.62 108 LEU A N 1
ATOM 863 C CA . LEU A 1 108 ? -14.191 4.349 13.404 1.00 78.62 108 LEU A CA 1
ATOM 864 C C . LEU A 1 108 ? -13.470 4.878 14.650 1.00 78.62 108 LEU A C 1
ATOM 866 O O . LEU A 1 108 ? -12.687 5.833 14.550 1.00 78.62 108 LEU A O 1
ATOM 870 N N . PRO A 1 109 ? -13.694 4.261 15.822 1.00 78.69 109 PRO A N 1
ATOM 871 C CA . PRO A 1 109 ? -12.980 4.625 17.036 1.00 78.69 109 PRO A CA 1
ATOM 872 C C . PRO A 1 109 ? -11.459 4.464 16.850 1.00 78.69 109 PRO A C 1
ATOM 874 O O . PRO A 1 109 ? -11.013 3.623 16.066 1.00 78.69 109 PRO A O 1
ATOM 877 N N . PRO A 1 110 ? -10.646 5.280 17.545 1.00 71.94 110 PRO A N 1
ATOM 878 C CA . PRO A 1 110 ? -9.188 5.266 17.415 1.00 71.94 110 PRO A CA 1
ATOM 879 C C . PRO A 1 110 ? -8.541 3.953 17.875 1.00 71.94 110 PRO A C 1
ATOM 881 O O . PRO A 1 110 ? -7.387 3.715 17.537 1.00 71.94 110 PRO A O 1
ATOM 884 N N . ASP A 1 111 ? -9.283 3.109 18.588 1.00 78.50 111 ASP A N 1
ATOM 885 C CA . ASP A 1 111 ? -8.787 1.881 19.215 1.00 78.50 111 ASP A CA 1
ATOM 886 C C . ASP A 1 111 ? -9.115 0.629 18.384 1.00 78.50 111 ASP A C 1
ATOM 888 O O . ASP A 1 111 ? -8.939 -0.498 18.845 1.00 78.50 111 ASP A O 1
ATOM 892 N N . VAL A 1 112 ? -9.626 0.819 17.160 1.00 83.88 112 VAL A N 1
ATOM 893 C CA . VAL A 1 112 ? -10.003 -0.287 16.279 1.00 83.88 112 VAL A CA 1
ATOM 894 C C . VAL A 1 112 ? -8.770 -1.102 15.887 1.00 83.88 112 VAL A C 1
ATOM 896 O O . VAL A 1 112 ? -7.755 -0.553 15.453 1.00 83.88 112 VAL A O 1
ATOM 899 N N . THR A 1 113 ? -8.855 -2.425 16.016 1.00 86.00 113 THR A N 1
ATOM 900 C CA . THR A 1 113 ? -7.795 -3.338 15.572 1.00 86.00 113 THR A CA 1
ATOM 901 C C . THR A 1 113 ? -8.067 -3.870 14.167 1.00 86.00 113 THR A C 1
ATOM 903 O O . THR A 1 113 ? -9.166 -3.757 13.624 1.00 86.00 113 THR A O 1
ATOM 906 N N . TYR A 1 114 ? -7.052 -4.484 13.555 1.00 84.75 114 TYR A N 1
ATOM 907 C CA . TYR A 1 114 ? -7.193 -5.105 12.237 1.00 84.75 114 TYR A CA 1
ATOM 908 C C . TYR A 1 114 ? -8.277 -6.195 12.220 1.00 84.75 114 TYR A C 1
ATOM 910 O O . TYR A 1 114 ? -9.023 -6.276 11.249 1.00 84.75 114 TYR A O 1
ATOM 918 N N . GLU A 1 115 ? -8.378 -7.021 13.271 1.00 86.75 115 GLU A N 1
ATOM 919 C CA . GLU A 1 115 ? -9.383 -8.095 13.337 1.00 86.75 115 GLU A CA 1
ATOM 920 C C . GLU A 1 115 ? -10.821 -7.570 13.457 1.00 86.75 115 GLU A C 1
ATOM 922 O O . GLU A 1 115 ? -11.759 -8.270 13.090 1.00 86.75 115 GLU A O 1
ATOM 927 N N . GLN A 1 116 ? -10.998 -6.346 13.959 1.00 85.81 116 GLN A N 1
ATOM 928 C CA . GLN A 1 116 ? -12.309 -5.723 14.163 1.00 85.81 116 GLN A CA 1
ATOM 929 C C . GLN A 1 116 ? -12.844 -5.024 12.905 1.00 85.81 116 GLN A C 1
ATOM 931 O O . GLN A 1 116 ? -13.999 -4.598 12.876 1.00 85.81 116 GLN A O 1
ATOM 936 N N . LEU A 1 117 ? -12.016 -4.874 11.868 1.00 85.88 117 LEU A N 1
ATOM 937 C CA . LEU A 1 117 ? -12.421 -4.238 10.622 1.00 85.88 117 LEU A CA 1
ATOM 938 C C . LEU A 1 117 ? -13.226 -5.193 9.740 1.00 85.88 117 LEU A C 1
ATOM 940 O O . LEU A 1 117 ? -12.820 -6.326 9.487 1.00 85.88 117 LEU A O 1
ATOM 944 N N . ASP A 1 118 ? -14.327 -4.685 9.181 1.00 89.56 118 ASP A N 1
ATOM 945 C CA . ASP A 1 118 ? -15.101 -5.392 8.160 1.00 89.56 118 ASP A CA 1
ATOM 946 C C . ASP A 1 118 ? -14.195 -5.793 6.978 1.00 89.56 118 ASP A C 1
ATOM 948 O O . ASP A 1 118 ? -13.424 -4.990 6.436 1.00 89.56 118 ASP A O 1
ATOM 952 N N . ALA A 1 119 ? -14.326 -7.043 6.533 1.00 90.31 119 ALA A N 1
ATOM 953 C CA . ALA A 1 119 ? -13.623 -7.587 5.381 1.00 90.31 119 ALA A CA 1
ATOM 954 C C . ALA A 1 119 ? -13.803 -6.726 4.117 1.00 90.31 119 ALA A C 1
ATOM 956 O O . ALA A 1 119 ? -12.860 -6.586 3.330 1.00 90.31 119 ALA A O 1
ATOM 957 N N . LYS A 1 120 ? -14.975 -6.10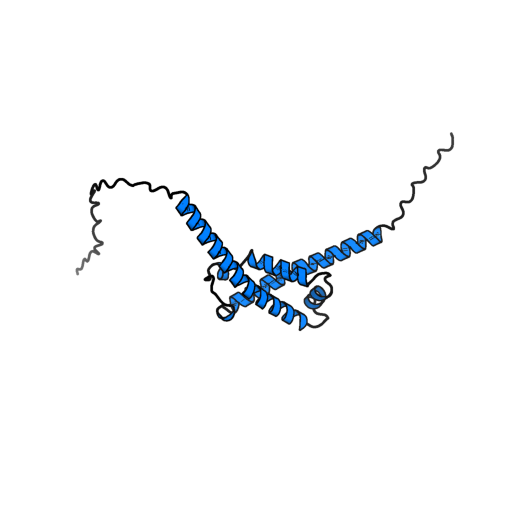2 3.925 1.00 91.56 120 LYS A N 1
ATOM 958 C CA . LYS A 1 120 ? -15.212 -5.185 2.794 1.00 91.56 120 LYS A CA 1
ATOM 959 C C . LYS A 1 120 ? -14.340 -3.936 2.884 1.00 91.56 120 LYS A C 1
ATOM 961 O O . LYS A 1 120 ? -13.757 -3.519 1.882 1.00 91.56 120 LYS A O 1
ATOM 966 N N . VAL A 1 121 ? -14.203 -3.375 4.082 1.00 90.94 121 VAL A N 1
ATOM 967 C CA . VAL A 1 121 ? -13.356 -2.207 4.351 1.00 90.94 121 VAL A CA 1
ATOM 968 C C . VAL A 1 121 ? -11.884 -2.555 4.138 1.00 90.94 121 VAL A C 1
ATOM 970 O O . VAL A 1 121 ? -11.175 -1.833 3.435 1.00 90.94 121 VAL A O 1
ATOM 973 N N . LEU A 1 122 ? -11.435 -3.705 4.646 1.00 92.31 122 LEU A N 1
ATOM 974 C CA . LEU A 1 122 ? -10.076 -4.200 4.411 1.00 92.31 122 LEU A CA 1
ATOM 975 C C . LEU A 1 122 ? -9.794 -4.409 2.917 1.00 92.31 122 LEU A C 1
ATOM 977 O O . LEU A 1 122 ? -8.734 -4.021 2.423 1.00 92.31 122 LEU A O 1
ATOM 981 N N . SER A 1 123 ? -10.744 -4.985 2.177 1.00 93.81 123 SER A N 1
ATOM 982 C CA . SER A 1 123 ? -10.637 -5.160 0.725 1.00 93.81 123 SER A CA 1
ATOM 983 C C . SER A 1 123 ? -10.534 -3.819 -0.008 1.00 93.81 123 SER A C 1
ATOM 985 O O . SER A 1 123 ? -9.697 -3.657 -0.900 1.00 93.81 123 SER A O 1
ATOM 987 N N . LEU A 1 124 ? -11.333 -2.827 0.392 1.00 93.81 124 LEU A N 1
ATOM 988 C CA . LEU A 1 124 ? -11.269 -1.478 -0.166 1.00 93.81 124 LEU A CA 1
ATOM 989 C C . LEU A 1 124 ? -9.898 -0.837 0.078 1.00 93.81 124 LEU A C 1
ATOM 991 O O . LEU A 1 124 ? -9.261 -0.370 -0.866 1.00 93.81 124 LEU A O 1
ATOM 995 N N . MET A 1 125 ? -9.406 -0.877 1.318 1.00 94.88 125 MET A N 1
ATOM 996 C CA . MET A 1 125 ? -8.092 -0.336 1.673 1.00 94.88 125 MET A CA 1
ATOM 997 C C . MET A 1 125 ? -6.957 -1.038 0.914 1.00 94.88 125 MET A C 1
ATOM 999 O O . MET A 1 125 ? -6.054 -0.367 0.415 1.00 94.88 125 MET A O 1
ATOM 1003 N N . ARG A 1 126 ? -7.020 -2.369 0.748 1.00 95.75 126 ARG A N 1
ATOM 1004 C CA . ARG A 1 126 ? -6.076 -3.137 -0.090 1.00 95.75 126 ARG A CA 1
ATOM 1005 C C . ARG A 1 126 ? -6.074 -2.644 -1.536 1.00 95.75 126 ARG A C 1
ATOM 1007 O O . ARG A 1 126 ? -5.003 -2.422 -2.103 1.00 95.75 126 ARG A O 1
ATOM 1014 N N . ASN A 1 127 ? -7.252 -2.452 -2.128 1.00 94.75 127 ASN A N 1
ATOM 1015 C CA . ASN A 1 127 ? -7.387 -1.984 -3.507 1.00 94.75 127 ASN A CA 1
ATOM 1016 C C . ASN A 1 127 ? -6.867 -0.553 -3.682 1.00 94.75 127 ASN A C 1
ATOM 1018 O O . ASN A 1 127 ? -6.122 -0.284 -4.625 1.00 94.75 127 ASN A O 1
ATOM 1022 N N . MET A 1 128 ? -7.193 0.350 -2.754 1.00 95.88 128 MET A N 1
ATOM 1023 C CA . MET A 1 128 ? -6.669 1.717 -2.757 1.00 95.88 128 MET A CA 1
ATOM 1024 C C . MET A 1 128 ? -5.145 1.728 -2.640 1.00 95.88 128 MET A C 1
ATOM 1026 O O . MET A 1 128 ? -4.474 2.341 -3.471 1.00 95.88 128 MET A O 1
ATOM 1030 N N . LEU A 1 129 ? -4.588 0.983 -1.678 1.00 96.69 129 LEU A N 1
ATOM 1031 C CA . LEU A 1 129 ? -3.142 0.886 -1.491 1.00 96.69 129 LEU A CA 1
ATOM 1032 C C . LEU A 1 129 ? -2.446 0.354 -2.747 1.00 96.69 129 LEU A C 1
ATOM 1034 O O . LEU A 1 129 ? -1.454 0.928 -3.200 1.00 96.69 129 LEU A O 1
ATOM 1038 N N . ARG A 1 130 ? -2.989 -0.713 -3.346 1.00 96.06 130 ARG A N 1
ATOM 1039 C CA . ARG A 1 130 ? -2.480 -1.290 -4.595 1.00 96.06 130 ARG A CA 1
ATOM 1040 C C . ARG A 1 130 ? -2.496 -0.260 -5.721 1.00 96.06 130 ARG A C 1
ATOM 1042 O O . ARG A 1 130 ? -1.498 -0.129 -6.424 1.00 96.06 130 ARG A O 1
ATOM 1049 N N . ASN A 1 131 ? -3.579 0.496 -5.880 1.00 96.00 131 ASN A N 1
ATOM 1050 C CA . ASN A 1 131 ? -3.691 1.511 -6.927 1.00 96.00 131 ASN A CA 1
ATOM 1051 C C . ASN A 1 131 ? -2.688 2.657 -6.740 1.00 96.00 131 ASN A C 1
ATOM 1053 O O . ASN A 1 131 ? -1.994 3.016 -7.697 1.00 96.00 131 ASN A O 1
ATOM 1057 N N . TYR A 1 132 ? -2.551 3.183 -5.519 1.00 96.88 132 TYR A N 1
ATOM 1058 C CA . TYR A 1 132 ? -1.547 4.203 -5.212 1.00 96.88 132 TYR A CA 1
ATOM 1059 C C . TYR A 1 132 ? -0.135 3.690 -5.494 1.00 96.88 132 TYR A C 1
ATOM 1061 O O . TYR A 1 132 ? 0.621 4.320 -6.236 1.00 96.88 132 TYR A O 1
ATOM 1069 N N . MET A 1 133 ? 0.196 2.498 -4.997 1.00 97.31 133 MET A N 1
ATOM 1070 C CA . MET A 1 133 ? 1.503 1.882 -5.203 1.00 97.31 133 MET A CA 1
ATOM 1071 C C . MET A 1 133 ? 1.802 1.671 -6.696 1.00 97.31 133 MET A C 1
ATOM 1073 O O . MET A 1 133 ? 2.864 2.075 -7.167 1.00 97.31 133 MET A O 1
ATOM 1077 N N . LEU A 1 134 ? 0.873 1.106 -7.475 1.00 96.00 134 LEU A N 1
ATOM 1078 C CA . LEU A 1 134 ? 1.065 0.892 -8.916 1.00 96.00 134 LEU A CA 1
ATOM 1079 C C . LEU A 1 134 ? 1.259 2.208 -9.679 1.00 96.00 134 LEU A C 1
ATOM 1081 O O . LEU A 1 134 ? 2.082 2.271 -10.594 1.00 96.00 134 LEU A O 1
ATOM 1085 N N . SER A 1 135 ? 0.548 3.272 -9.297 1.00 96.56 135 SER A N 1
ATOM 1086 C CA . SER A 1 135 ? 0.745 4.606 -9.876 1.00 96.56 135 SER A CA 1
ATOM 1087 C C . SER A 1 135 ? 2.171 5.121 -9.638 1.00 96.56 135 SER A C 1
ATOM 1089 O O . SER A 1 135 ? 2.853 5.549 -10.578 1.00 96.56 135 SER A O 1
ATOM 1091 N N . LYS A 1 136 ? 2.673 4.991 -8.404 1.00 96.25 136 LYS A N 1
ATOM 1092 C CA . LYS A 1 136 ? 4.036 5.392 -8.023 1.00 96.25 136 LYS A CA 1
ATOM 1093 C C . LYS A 1 136 ? 5.109 4.560 -8.734 1.00 96.25 136 LYS A C 1
ATOM 1095 O O . LYS A 1 136 ? 6.062 5.131 -9.262 1.00 96.25 136 LYS A O 1
ATOM 1100 N N . LEU A 1 137 ? 4.937 3.239 -8.826 1.00 96.62 137 LEU A N 1
ATOM 1101 C CA . LEU A 1 137 ? 5.858 2.345 -9.547 1.00 96.62 137 LEU A CA 1
ATOM 1102 C C . LEU A 1 137 ? 5.961 2.722 -11.030 1.00 96.62 137 LEU A C 1
ATOM 1104 O O . LEU A 1 137 ? 7.062 2.911 -11.551 1.00 96.62 137 LEU A O 1
ATOM 1108 N N . ARG A 1 138 ? 4.818 2.929 -11.698 1.00 96.31 138 ARG A N 1
ATOM 1109 C CA . ARG A 1 138 ? 4.782 3.390 -13.096 1.00 96.31 138 ARG A CA 1
ATOM 1110 C C . ARG A 1 138 ? 5.495 4.729 -13.263 1.00 96.31 138 ARG A C 1
ATOM 1112 O O . ARG A 1 138 ? 6.246 4.902 -14.220 1.00 96.31 138 ARG A O 1
ATOM 1119 N N . ALA A 1 139 ? 5.309 5.666 -12.333 1.00 95.50 139 ALA A N 1
ATOM 1120 C CA . ALA A 1 139 ? 6.003 6.950 -12.369 1.00 95.50 139 ALA A CA 1
ATOM 1121 C C . ALA A 1 139 ? 7.530 6.794 -12.246 1.00 95.50 139 ALA A C 1
ATOM 1123 O O . ALA A 1 139 ? 8.264 7.455 -12.983 1.00 95.50 139 ALA A O 1
ATOM 1124 N N . GLN A 1 140 ? 8.020 5.910 -11.371 1.00 94.50 140 GLN A N 1
ATOM 1125 C CA . GLN A 1 140 ? 9.455 5.630 -11.249 1.00 94.50 140 GLN A CA 1
ATOM 1126 C C . GLN A 1 140 ? 10.035 5.030 -12.537 1.00 94.50 140 GLN A C 1
ATOM 1128 O O . GLN A 1 140 ? 11.092 5.466 -12.995 1.00 94.50 140 GLN A O 1
ATOM 1133 N N . ILE A 1 141 ? 9.329 4.074 -13.145 1.00 93.94 141 ILE A N 1
ATOM 1134 C CA . ILE A 1 141 ? 9.743 3.430 -14.399 1.00 93.94 141 ILE A CA 1
ATOM 1135 C C . ILE A 1 141 ? 9.787 4.457 -15.537 1.00 93.94 141 ILE A C 1
ATOM 1137 O O . ILE A 1 141 ? 10.821 4.600 -16.189 1.00 93.94 141 ILE A O 1
ATOM 1141 N N . ARG A 1 142 ? 8.732 5.265 -15.718 1.00 93.06 142 ARG A N 1
ATOM 1142 C CA . ARG A 1 142 ? 8.719 6.344 -16.724 1.00 93.06 142 ARG A CA 1
ATOM 1143 C C . ARG A 1 142 ? 9.879 7.323 -16.541 1.00 93.06 142 ARG A C 1
ATOM 1145 O O . ARG A 1 142 ? 10.549 7.661 -17.513 1.00 93.06 142 ARG A O 1
ATOM 1152 N N . LYS A 1 143 ? 10.160 7.745 -15.301 1.00 91.94 143 LYS A N 1
ATOM 1153 C CA . LYS A 1 143 ? 11.293 8.638 -14.992 1.00 91.94 143 LYS A CA 1
ATOM 1154 C C . LYS A 1 1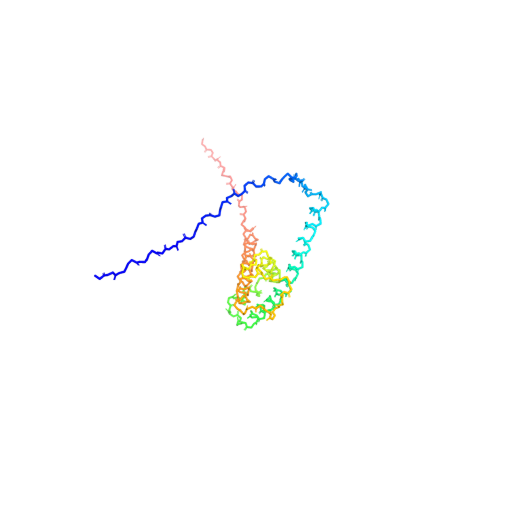43 ? 12.641 8.007 -15.356 1.00 91.94 143 LYS A C 1
ATOM 1156 O O . LYS A 1 143 ? 13.506 8.700 -15.888 1.00 91.94 143 LYS A O 1
ATOM 1161 N N . ARG A 1 144 ? 12.821 6.703 -15.114 1.00 89.56 144 ARG A N 1
ATOM 1162 C CA . ARG A 1 144 ? 14.034 5.965 -15.504 1.00 89.56 144 ARG A CA 1
ATOM 1163 C C . ARG A 1 144 ? 14.222 5.959 -17.022 1.00 89.56 144 ARG A C 1
ATOM 1165 O O . ARG A 1 144 ? 15.316 6.278 -17.480 1.00 89.56 144 ARG A O 1
ATOM 1172 N N . HIS A 1 145 ? 13.173 5.656 -17.787 1.00 87.38 145 HIS A N 1
ATOM 1173 C CA . HIS A 1 145 ? 13.239 5.668 -19.253 1.00 87.38 145 HIS A CA 1
ATOM 1174 C C . HIS A 1 145 ? 13.514 7.068 -19.809 1.00 87.38 145 HIS A C 1
ATOM 1176 O O . HIS A 1 145 ? 14.384 7.225 -20.659 1.00 87.38 145 HIS A O 1
ATOM 1182 N N . ALA A 1 146 ? 12.859 8.101 -19.274 1.00 87.00 146 ALA A N 1
ATOM 1183 C CA . ALA A 1 146 ? 13.123 9.481 -19.674 1.00 87.00 146 ALA A CA 1
ATOM 1184 C C . ALA A 1 146 ? 14.585 9.893 -19.413 1.00 87.00 146 ALA A C 1
ATOM 1186 O O . ALA A 1 146 ? 15.208 10.531 -20.261 1.00 87.00 146 ALA A O 1
ATOM 1187 N N . LYS A 1 147 ? 15.163 9.491 -18.269 1.00 82.56 147 LYS A N 1
ATOM 1188 C CA . LYS A 1 147 ? 16.581 9.738 -17.961 1.00 82.56 147 LYS A CA 1
ATOM 1189 C C . LYS A 1 147 ? 17.509 8.995 -18.927 1.00 82.56 147 LYS A C 1
ATOM 1191 O O . LYS A 1 147 ? 18.462 9.593 -19.412 1.00 82.56 147 LYS A O 1
ATOM 1196 N N . ALA A 1 148 ? 17.221 7.730 -19.233 1.00 80.75 148 ALA A N 1
ATOM 1197 C CA . ALA A 1 148 ? 18.008 6.945 -20.186 1.00 80.75 148 ALA A CA 1
ATOM 1198 C C . ALA A 1 148 ? 17.984 7.557 -21.599 1.00 80.75 148 ALA A C 1
ATOM 1200 O O . ALA A 1 148 ? 19.030 7.661 -22.235 1.00 80.75 148 ALA A O 1
ATOM 1201 N N . ASN A 1 149 ? 16.822 8.035 -22.052 1.00 75.06 149 ASN A N 1
ATOM 1202 C CA . ASN A 1 149 ? 16.677 8.677 -23.360 1.00 75.06 149 ASN A CA 1
ATOM 1203 C C . ASN A 1 149 ? 17.441 10.005 -23.447 1.00 75.06 149 ASN A C 1
ATOM 1205 O O . ASN A 1 149 ? 18.054 10.274 -24.473 1.00 75.06 149 ASN A O 1
ATOM 1209 N N . ARG A 1 150 ? 17.473 10.808 -22.373 1.00 74.06 150 ARG A N 1
ATOM 1210 C CA . ARG A 1 150 ? 18.292 12.036 -22.330 1.00 74.06 150 ARG A CA 1
ATOM 1211 C C . ARG A 1 150 ? 19.787 11.742 -22.425 1.00 74.06 150 ARG A C 1
ATOM 1213 O O . ARG A 1 150 ? 20.486 12.418 -23.163 1.00 74.06 150 ARG A O 1
ATOM 1220 N N . VAL A 1 151 ? 20.266 10.723 -21.711 1.00 71.00 151 VAL A N 1
ATOM 1221 C CA . VAL A 1 151 ? 21.687 10.336 -21.747 1.00 71.00 151 VAL A CA 1
ATOM 1222 C C . VAL A 1 151 ? 22.070 9.775 -23.122 1.00 71.00 151 VAL A C 1
ATOM 1224 O O . VAL A 1 151 ? 23.129 10.109 -23.635 1.00 71.00 151 VAL A O 1
ATOM 1227 N N . ARG A 1 152 ? 21.193 8.983 -23.756 1.00 66.88 152 ARG A N 1
ATOM 1228 C CA . ARG A 1 152 ? 21.429 8.424 -25.099 1.00 66.88 152 ARG A CA 1
ATOM 1229 C C . ARG A 1 152 ? 21.267 9.455 -26.229 1.00 66.88 152 ARG A C 1
ATOM 1231 O O . ARG A 1 152 ? 21.918 9.317 -27.253 1.00 66.88 152 ARG A O 1
ATOM 1238 N N . GLY A 1 153 ? 20.426 10.475 -26.056 1.00 57.28 153 GLY A N 1
ATOM 1239 C CA . GLY A 1 153 ? 20.250 11.571 -27.018 1.00 57.28 153 GLY A CA 1
ATOM 1240 C C . GLY A 1 153 ? 21.326 12.661 -26.944 1.00 57.28 153 GLY A C 1
ATOM 1241 O O . GLY A 1 153 ? 21.370 13.525 -27.811 1.00 57.28 153 GLY A O 1
ATOM 1242 N N . SER A 1 154 ? 22.208 12.623 -25.939 1.00 50.75 154 SER A N 1
ATOM 1243 C CA . SER A 1 154 ? 23.278 13.613 -25.750 1.00 50.75 154 SER A CA 1
ATOM 1244 C C . SER A 1 154 ? 24.524 13.364 -26.617 1.00 50.75 154 SER A C 1
ATOM 1246 O O . SER A 1 154 ? 25.507 14.087 -26.487 1.00 50.75 154 SER A O 1
ATOM 1248 N N . THR A 1 155 ? 24.489 12.363 -27.501 1.00 51.38 155 THR A N 1
ATOM 1249 C CA . THR A 1 155 ? 25.483 12.108 -28.560 1.00 51.38 155 THR A CA 1
ATOM 1250 C C . THR A 1 155 ? 25.007 12.563 -29.946 1.00 51.38 155 THR A C 1
ATOM 1252 O O . THR A 1 155 ? 25.590 12.172 -30.955 1.00 51.38 155 THR A O 1
ATOM 1255 N N . ALA A 1 156 ? 23.974 13.409 -30.034 1.00 51.25 156 ALA A N 1
ATOM 1256 C CA . ALA A 1 156 ? 23.719 14.178 -31.249 1.00 51.25 156 ALA A CA 1
ATOM 1257 C C . ALA A 1 156 ? 24.735 15.327 -31.317 1.00 51.25 156 ALA A C 1
ATOM 1259 O O . ALA A 1 156 ? 24.550 16.392 -30.735 1.00 51.25 156 ALA A O 1
ATOM 1260 N N . VAL A 1 157 ? 25.852 15.030 -31.978 1.00 50.88 157 VAL A N 1
ATOM 1261 C CA . VAL A 1 157 ? 26.892 15.951 -32.435 1.00 50.88 157 VAL A CA 1
ATOM 1262 C C . VAL A 1 157 ? 26.257 17.269 -32.882 1.00 50.88 157 VAL A C 1
ATOM 1264 O O . VAL A 1 157 ? 25.495 17.297 -33.848 1.00 50.88 157 VAL A O 1
ATOM 1267 N N . ALA A 1 158 ? 26.578 18.361 -32.188 1.00 53.22 158 ALA A N 1
ATOM 1268 C CA . ALA A 1 158 ? 26.418 19.693 -32.745 1.00 53.22 158 ALA A CA 1
ATOM 1269 C C . ALA A 1 158 ? 27.335 19.762 -33.971 1.00 53.22 158 ALA A C 1
ATOM 1271 O O . ALA A 1 158 ? 28.540 19.958 -33.841 1.00 53.22 158 ALA A O 1
ATOM 1272 N N . VAL A 1 159 ? 26.784 19.498 -35.155 1.00 54.16 159 VAL A N 1
ATOM 1273 C CA . VAL A 1 159 ? 27.461 19.783 -36.418 1.00 54.16 159 VAL A CA 1
ATOM 1274 C C . VAL A 1 159 ? 27.602 21.304 -36.464 1.00 54.16 159 VAL A C 1
ATOM 1276 O O . VAL A 1 159 ? 26.576 21.989 -36.462 1.00 54.16 159 VAL A O 1
ATOM 1279 N N . PRO A 1 160 ? 28.822 21.866 -36.456 1.00 48.69 160 PRO A N 1
ATOM 1280 C CA . PRO A 1 160 ? 28.988 23.291 -36.676 1.00 48.69 160 PRO A CA 1
ATOM 1281 C C . PRO A 1 160 ? 28.447 23.582 -38.075 1.00 48.69 160 PRO A C 1
ATOM 1283 O O . PRO A 1 160 ? 28.907 22.983 -39.050 1.00 48.69 160 PRO A O 1
ATOM 1286 N N . LEU A 1 161 ? 27.445 24.457 -38.167 1.00 54.19 161 LEU A N 1
ATOM 1287 C CA . LEU A 1 161 ? 27.003 25.047 -39.426 1.00 54.19 161 LEU A CA 1
ATOM 1288 C C . LEU A 1 161 ? 28.240 25.652 -40.097 1.00 54.19 161 LEU A C 1
ATOM 1290 O O . LEU A 1 161 ? 28.736 26.691 -39.667 1.00 54.19 161 LEU A O 1
ATOM 1294 N N . ARG A 1 162 ? 28.775 24.962 -41.109 1.00 47.97 162 ARG A N 1
ATOM 1295 C CA . ARG A 1 162 ? 29.778 25.530 -42.004 1.00 47.97 162 ARG A CA 1
ATOM 1296 C C . ARG A 1 162 ? 29.120 26.719 -42.693 1.00 47.97 162 ARG A C 1
ATOM 1298 O O . ARG A 1 162 ? 28.195 26.545 -43.481 1.00 47.97 162 ARG A O 1
ATOM 1305 N N . THR A 1 163 ? 29.581 27.911 -42.349 1.00 53.88 163 THR A N 1
ATOM 1306 C CA . THR A 1 163 ? 29.375 29.129 -43.122 1.00 53.88 163 THR A CA 1
ATOM 1307 C C . THR A 1 163 ? 29.899 28.898 -44.539 1.00 53.88 163 THR A C 1
ATOM 1309 O O . THR A 1 163 ? 31.040 28.482 -44.735 1.00 53.88 163 THR A O 1
ATOM 1312 N N . ILE A 1 164 ? 29.025 29.105 -45.520 1.00 55.53 164 ILE A N 1
ATOM 1313 C CA . ILE A 1 164 ? 29.349 29.098 -46.947 1.00 55.53 164 ILE A CA 1
ATOM 1314 C C . ILE A 1 164 ? 30.145 30.386 -47.227 1.00 55.53 164 ILE A C 1
ATOM 1316 O O . ILE A 1 164 ? 29.684 31.448 -46.805 1.00 55.53 164 ILE A O 1
ATOM 1320 N N . PRO A 1 165 ? 31.321 30.340 -47.878 1.00 53.81 165 PRO A N 1
ATOM 1321 C CA . PRO A 1 165 ? 31.979 31.552 -48.348 1.00 53.81 165 PRO A CA 1
ATOM 1322 C C . PRO A 1 165 ? 31.232 32.086 -49.579 1.00 53.81 165 PRO A C 1
ATOM 1324 O O . PRO A 1 165 ? 31.024 31.350 -50.542 1.00 53.81 165 PRO A O 1
ATOM 1327 N N . GLU A 1 166 ? 30.810 33.351 -49.538 1.00 56.25 166 GLU A N 1
ATOM 1328 C CA . GLU A 1 166 ? 30.399 34.090 -50.735 1.00 56.25 166 GLU A CA 1
ATOM 1329 C C . GLU A 1 166 ? 31.632 34.303 -51.622 1.00 56.25 166 GLU A C 1
ATOM 1331 O O . GLU A 1 166 ? 32.522 35.090 -51.294 1.00 56.25 166 GLU A O 1
ATOM 1336 N N . GLU A 1 167 ? 31.698 33.584 -52.741 1.00 59.34 167 GLU A N 1
ATOM 1337 C CA . GLU A 1 167 ? 32.555 33.952 -53.864 1.00 59.34 167 GLU A CA 1
ATOM 1338 C C . GLU A 1 167 ? 31.816 34.957 -54.756 1.00 59.34 167 GLU A C 1
ATOM 1340 O O . GLU A 1 167 ? 30.770 34.660 -55.327 1.00 59.34 167 GLU A O 1
ATOM 1345 N N . GLN A 1 168 ? 32.388 36.162 -54.789 1.00 46.59 168 GLN A N 1
ATOM 1346 C CA . GLN A 1 168 ? 32.534 37.102 -55.905 1.00 46.59 168 GLN A CA 1
ATOM 1347 C C . GLN A 1 168 ? 31.517 37.055 -57.059 1.00 46.59 168 GLN A C 1
ATOM 1349 O O . GLN A 1 168 ? 31.525 36.124 -57.862 1.00 46.59 168 GLN A O 1
ATOM 1354 N N . LEU A 1 169 ? 30.818 38.182 -57.242 1.00 40.06 169 LEU A N 1
ATOM 1355 C CA . LEU A 1 169 ? 30.555 38.817 -58.541 1.00 40.06 169 LEU A CA 1
ATOM 1356 C C . LEU A 1 169 ? 30.592 40.342 -58.380 1.00 40.06 169 LEU A C 1
ATOM 1358 O O . LEU A 1 169 ? 29.992 40.839 -57.400 1.00 40.06 169 LEU A O 1
#

Foldseek 3Di:
DDDDDDDDDDDDDDPPPDDDPDPPPPPDCPPVNVVVVVVVVVVQLVLLLVQVLVLLVVLLVVLVVVLVPDDCPDPSVCLCVVFPCLVVLLVVLSVVCSVVPPPVSVPDHSPDHNVNDDPVSSVVSSVSSSVSSSVSSVVRVVVVVVVVVVVVVVPPDPPPPPDDDDDDD